Protein AF-A0A418LUP2-F1 (afdb_monomer_lite)

pLDDT: mean 75.97, std 19.16, range [22.8, 93.56]

Structure (mmCIF, N/CA/C/O backbone):
data_AF-A0A418LUP2-F1
#
_entry.id   AF-A0A418LUP2-F1
#
loop_
_atom_site.group_PDB
_atom_site.id
_atom_site.type_symbol
_atom_site.label_atom_id
_atom_site.label_alt_id
_atom_site.label_comp_id
_atom_site.label_asym_id
_atom_site.label_entity_id
_atom_site.label_seq_id
_atom_site.pdbx_PDB_ins_code
_atom_site.Cartn_x
_atom_site.Cartn_y
_atom_site.Cartn_z
_atom_site.occupancy
_atom_site.B_iso_or_equiv
_atom_site.auth_seq_id
_atom_site.auth_comp_id
_atom_site.auth_asym_id
_atom_site.auth_atom_id
_atom_site.pdbx_PDB_model_num
ATOM 1 N N . MET A 1 1 ? 4.055 17.011 -5.765 1.00 56.25 1 MET A N 1
ATOM 2 C CA . MET A 1 1 ? 4.673 16.798 -4.438 1.00 56.25 1 MET A CA 1
ATOM 3 C C . MET A 1 1 ? 5.703 15.694 -4.621 1.00 56.25 1 MET A C 1
ATOM 5 O O . MET A 1 1 ? 5.325 14.686 -5.192 1.00 56.25 1 MET A O 1
ATOM 9 N N . ARG A 1 2 ? 6.978 15.908 -4.271 1.00 68.12 2 ARG A N 1
ATOM 10 C CA . ARG A 1 2 ? 8.029 14.875 -4.373 1.00 68.12 2 ARG A CA 1
ATOM 11 C C . ARG A 1 2 ? 8.255 14.223 -3.016 1.00 68.12 2 ARG A C 1
ATOM 13 O O . ARG A 1 2 ? 8.039 14.876 -1.991 1.00 68.12 2 ARG A O 1
ATOM 20 N N . LEU A 1 3 ? 8.694 12.971 -3.011 1.00 72.94 3 LEU A N 1
ATOM 21 C CA . LEU A 1 3 ? 9.131 12.294 -1.797 1.00 72.94 3 LEU A CA 1
ATOM 22 C C . LEU A 1 3 ? 10.341 13.014 -1.196 1.00 72.94 3 LEU A C 1
ATOM 24 O O . LEU A 1 3 ? 11.180 13.579 -1.902 1.00 72.94 3 LEU A O 1
ATOM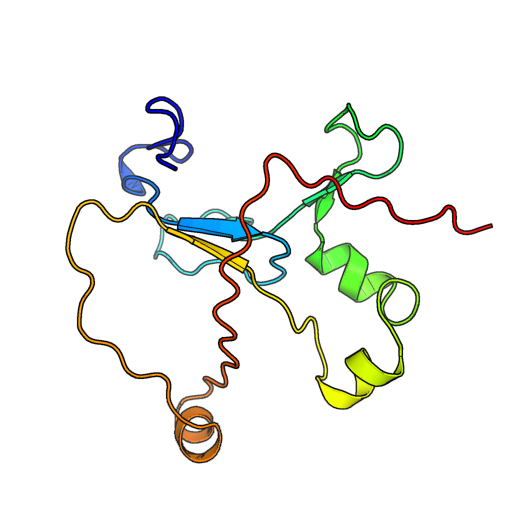 28 N N . HIS A 1 4 ? 10.433 13.009 0.133 1.00 82.75 4 HIS A N 1
ATOM 29 C CA . HIS A 1 4 ? 11.617 13.531 0.797 1.00 82.75 4 HIS A CA 1
ATOM 30 C C . HIS A 1 4 ? 12.816 12.625 0.447 1.00 82.75 4 HIS A C 1
ATOM 32 O O . HIS A 1 4 ? 12.674 11.407 0.538 1.00 82.75 4 HIS A O 1
ATOM 38 N N . PRO A 1 5 ? 14.006 13.156 0.098 1.00 84.19 5 PRO A N 1
ATOM 39 C CA . PRO A 1 5 ? 15.129 12.332 -0.369 1.00 84.19 5 PRO A CA 1
ATOM 40 C C . PRO A 1 5 ? 15.563 11.208 0.585 1.00 84.19 5 PRO A C 1
ATOM 42 O O . PRO A 1 5 ? 16.052 10.173 0.144 1.00 84.19 5 PRO A O 1
ATOM 45 N N . LYS A 1 6 ? 15.362 11.387 1.898 1.00 84.69 6 LYS A N 1
ATOM 46 C CA . LYS A 1 6 ? 15.644 10.348 2.911 1.00 84.69 6 LYS A CA 1
ATOM 47 C C . LYS A 1 6 ? 14.676 9.160 2.868 1.00 84.69 6 LYS A C 1
ATOM 49 O O . LYS A 1 6 ? 15.002 8.110 3.405 1.00 84.69 6 LYS A O 1
ATOM 54 N N . ASP A 1 7 ? 13.532 9.313 2.212 1.00 83.06 7 ASP A N 1
ATOM 55 C CA . ASP A 1 7 ? 12.473 8.306 2.147 1.00 83.06 7 ASP A CA 1
ATOM 56 C C . ASP A 1 7 ? 12.493 7.535 0.820 1.00 83.06 7 ASP A C 1
ATOM 58 O O . ASP A 1 7 ? 11.553 6.800 0.526 1.00 83.06 7 ASP A O 1
ATOM 62 N N . LEU A 1 8 ? 13.526 7.725 -0.009 1.00 83.44 8 LEU A N 1
ATOM 63 C CA . LEU A 1 8 ? 13.631 7.052 -1.304 1.00 83.44 8 LEU A CA 1
ATOM 64 C C . LEU A 1 8 ? 13.947 5.562 -1.150 1.00 83.44 8 LEU A C 1
ATOM 66 O O . LEU A 1 8 ? 13.461 4.772 -1.944 1.00 83.44 8 LEU A O 1
ATOM 70 N N . TYR A 1 9 ? 14.708 5.162 -0.127 1.00 87.44 9 TYR A N 1
ATOM 71 C CA . TYR A 1 9 ? 15.159 3.774 0.060 1.00 87.44 9 TYR A CA 1
ATOM 72 C C . TYR A 1 9 ? 14.892 3.242 1.480 1.00 87.44 9 TYR A C 1
ATOM 74 O O . TYR A 1 9 ? 15.826 2.786 2.143 1.00 87.44 9 TYR A O 1
ATOM 82 N N . PRO A 1 10 ? 13.649 3.282 1.994 1.00 84.25 10 PRO A N 1
ATOM 83 C CA . PRO A 1 10 ? 13.370 2.839 3.361 1.00 84.25 10 PRO A CA 1
ATOM 84 C C . PRO A 1 10 ? 13.582 1.331 3.542 1.00 84.25 10 PRO A C 1
ATOM 86 O O . PRO A 1 10 ? 13.870 0.888 4.648 1.00 84.25 10 PRO A O 1
ATOM 89 N N . ASN A 1 11 ? 13.512 0.563 2.450 1.00 83.44 11 ASN A N 1
ATOM 90 C CA . ASN A 1 11 ? 13.685 -0.892 2.437 1.00 83.44 11 ASN A CA 1
ATOM 91 C C . ASN A 1 11 ? 15.096 -1.302 1.967 1.00 83.44 11 ASN A C 1
ATOM 93 O O . ASN A 1 11 ? 15.354 -2.469 1.688 1.00 83.44 11 ASN A O 1
ATOM 97 N N . GLY A 1 12 ? 16.016 -0.336 1.867 1.00 86.62 12 GLY A N 1
ATOM 98 C CA . GLY A 1 12 ? 17.358 -0.535 1.334 1.00 86.62 12 GLY A CA 1
ATOM 99 C C . GLY A 1 12 ? 17.421 -0.500 -0.195 1.00 86.62 12 GLY A C 1
ATOM 100 O O . GLY A 1 12 ? 16.429 -0.645 -0.904 1.00 86.62 12 GLY A O 1
ATOM 101 N N . VAL A 1 13 ? 18.634 -0.304 -0.713 1.00 88.38 13 VAL A N 1
ATOM 102 C CA . VAL A 1 13 ? 18.893 -0.131 -2.155 1.00 88.38 13 VAL A CA 1
ATOM 103 C C . VAL A 1 13 ? 18.552 -1.359 -3.000 1.00 88.38 13 VAL A C 1
ATOM 105 O O . VAL A 1 13 ? 18.254 -1.211 -4.180 1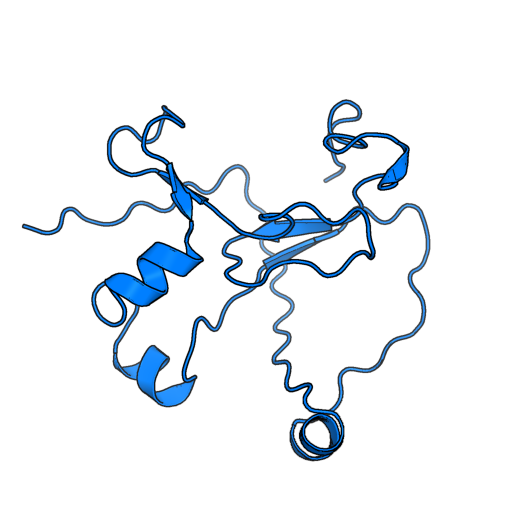.00 88.38 13 VAL A O 1
ATOM 108 N N . ILE A 1 14 ? 18.555 -2.557 -2.407 1.00 88.19 14 ILE A N 1
ATOM 109 C CA . ILE A 1 14 ? 18.237 -3.805 -3.114 1.00 88.19 14 ILE A CA 1
ATOM 110 C C . ILE A 1 14 ? 16.772 -3.864 -3.573 1.00 88.19 14 ILE A C 1
ATOM 112 O O . ILE A 1 14 ? 16.481 -4.483 -4.591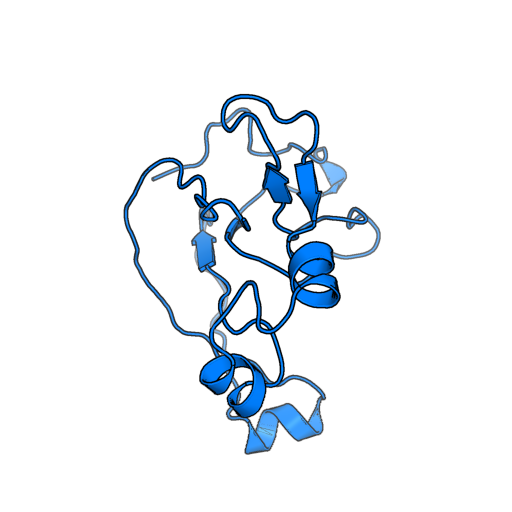 1.00 88.19 14 ILE A O 1
ATOM 116 N N . CYS A 1 15 ? 15.871 -3.179 -2.863 1.00 85.50 15 CYS A N 1
ATOM 117 C CA . CYS A 1 15 ? 14.452 -3.083 -3.210 1.00 85.50 15 CYS A CA 1
ATOM 118 C C . CYS A 1 15 ? 14.159 -1.960 -4.220 1.00 85.50 15 CYS A C 1
ATOM 120 O O . CYS A 1 15 ? 13.018 -1.803 -4.646 1.00 85.50 15 CYS A O 1
ATOM 122 N N . GLY A 1 16 ? 15.175 -1.184 -4.613 1.00 86.62 16 GLY A N 1
ATOM 123 C CA . GLY A 1 16 ? 15.015 -0.010 -5.464 1.00 86.62 16 GLY A CA 1
ATOM 124 C C . GLY A 1 16 ? 14.472 1.215 -4.722 1.00 86.62 16 GLY A C 1
ATOM 125 O O . GLY A 1 16 ? 14.180 1.178 -3.525 1.00 86.62 16 GLY A O 1
ATOM 126 N N . ALA A 1 17 ? 14.393 2.336 -5.441 1.00 85.81 17 ALA A N 1
ATOM 127 C CA . ALA A 1 17 ? 13.801 3.558 -4.912 1.00 85.81 17 ALA A CA 1
ATOM 128 C C . ALA A 1 17 ? 12.272 3.445 -4.912 1.00 85.81 17 ALA A C 1
ATOM 130 O O . ALA A 1 17 ? 11.688 2.952 -5.876 1.00 85.81 17 ALA A O 1
ATOM 131 N N . ILE A 1 18 ? 11.617 3.956 -3.873 1.00 86.00 18 ILE A N 1
ATOM 132 C CA . ILE A 1 18 ? 10.161 4.048 -3.839 1.00 86.00 18 ILE A CA 1
ATOM 133 C C . ILE A 1 18 ? 9.683 5.049 -4.884 1.00 86.00 18 ILE A C 1
ATOM 135 O O . ILE A 1 18 ? 10.064 6.218 -4.866 1.00 86.00 18 ILE A O 1
ATOM 139 N N . THR A 1 19 ? 8.770 4.587 -5.731 1.00 85.50 19 THR A N 1
ATOM 140 C CA . THR A 1 19 ? 8.040 5.410 -6.699 1.00 85.50 19 THR A CA 1
ATOM 141 C C . THR A 1 19 ? 6.556 5.538 -6.362 1.00 85.50 19 THR A C 1
ATOM 143 O O . THR A 1 19 ? 5.874 6.369 -6.955 1.00 85.50 19 THR A O 1
ATOM 146 N N . GLU A 1 20 ? 6.045 4.759 -5.401 1.00 87.50 20 GLU A N 1
ATOM 147 C CA . GLU A 1 20 ? 4.634 4.746 -5.005 1.00 87.50 20 GLU A CA 1
ATOM 148 C C . GLU A 1 20 ? 4.464 4.769 -3.481 1.00 87.50 20 GLU A C 1
ATOM 150 O O . GLU A 1 20 ? 5.118 4.020 -2.758 1.00 87.50 20 GLU A O 1
ATOM 155 N N . ARG A 1 21 ? 3.519 5.567 -2.975 1.00 87.94 21 ARG A N 1
ATOM 156 C CA . ARG A 1 21 ? 2.995 5.437 -1.606 1.00 87.94 21 ARG A CA 1
ATOM 157 C C . ARG A 1 21 ? 1.520 5.096 -1.642 1.00 87.94 21 ARG A C 1
ATOM 159 O O . ARG A 1 21 ? 0.738 5.836 -2.231 1.00 87.94 21 ARG A O 1
ATOM 166 N N . TRP A 1 22 ? 1.157 3.990 -1.004 1.00 90.75 22 TRP A N 1
ATOM 167 C CA . TRP A 1 22 ? -0.220 3.515 -0.955 1.00 90.75 22 TRP A CA 1
ATOM 168 C C . TRP A 1 22 ? -0.878 3.972 0.345 1.00 90.75 22 TRP A C 1
ATOM 170 O O . TRP A 1 22 ? -0.315 3.823 1.431 1.00 90.75 22 TRP A O 1
ATOM 180 N N . LEU A 1 23 ? -2.069 4.539 0.222 1.00 90.19 23 LEU A N 1
ATOM 181 C CA . LEU A 1 23 ? -2.912 4.980 1.322 1.00 90.19 23 LEU A CA 1
ATOM 182 C C . LEU A 1 23 ? -4.149 4.090 1.371 1.00 90.19 23 LEU A C 1
ATOM 184 O O . LEU A 1 23 ? -4.601 3.588 0.339 1.00 90.19 23 LEU A O 1
ATOM 188 N N . VAL A 1 24 ? -4.678 3.896 2.582 1.00 90.75 24 VAL A N 1
ATOM 189 C CA . VAL A 1 24 ? -5.844 3.041 2.864 1.00 90.75 24 VAL A CA 1
ATOM 190 C C . VAL A 1 24 ? -5.766 1.659 2.205 1.00 90.75 24 VAL A C 1
ATOM 192 O O . VAL A 1 24 ? -6.769 1.100 1.791 1.00 90.75 24 VAL A O 1
ATOM 195 N N . SER A 1 25 ? -4.572 1.083 2.105 1.00 92.12 25 SER A N 1
ATOM 196 C CA . SER A 1 25 ? -4.368 -0.191 1.427 1.00 92.12 25 SER A CA 1
ATOM 197 C C . SER A 1 25 ? -4.567 -1.384 2.357 1.00 92.12 25 SER A C 1
ATOM 199 O O . SER A 1 25 ? -3.980 -1.470 3.440 1.00 92.12 25 SER A O 1
ATOM 201 N N . THR A 1 26 ? -5.329 -2.363 1.877 1.00 90.69 26 THR A N 1
ATOM 202 C CA . THR A 1 26 ? -5.422 -3.714 2.449 1.00 90.69 26 THR A CA 1
ATOM 203 C C . THR A 1 26 ? -4.715 -4.767 1.590 1.00 90.69 26 THR A C 1
ATOM 205 O O . THR A 1 26 ? -4.803 -5.962 1.884 1.00 90.69 26 THR A O 1
ATOM 208 N N . VAL A 1 27 ? -4.024 -4.342 0.527 1.00 88.88 27 VAL A N 1
ATOM 209 C CA . VAL A 1 27 ? -3.358 -5.208 -0.451 1.00 88.88 27 VAL A CA 1
ATOM 210 C C . VAL A 1 27 ? -1.853 -5.158 -0.221 1.00 88.88 27 VAL A C 1
ATOM 212 O O . VAL A 1 27 ? -1.259 -4.082 -0.195 1.00 88.88 27 VAL A O 1
ATOM 215 N N . ARG A 1 28 ? -1.233 -6.330 -0.049 1.00 90.69 28 ARG A N 1
ATOM 216 C CA . ARG A 1 28 ? 0.227 -6.433 0.009 1.00 90.69 28 ARG A CA 1
ATOM 217 C C . ARG A 1 28 ? 0.774 -6.237 -1.401 1.00 90.69 28 ARG A C 1
ATOM 219 O O . ARG A 1 28 ? 0.262 -6.849 -2.337 1.00 90.69 28 ARG A O 1
ATOM 226 N N . ALA A 1 29 ? 1.796 -5.407 -1.540 1.00 89.62 29 ALA A N 1
ATOM 227 C CA . ALA A 1 29 ? 2.525 -5.265 -2.787 1.00 89.62 29 ALA A CA 1
ATOM 228 C C . ALA A 1 29 ? 3.184 -6.596 -3.189 1.00 89.62 29 ALA A C 1
ATOM 230 O O . ALA A 1 29 ? 3.423 -7.477 -2.357 1.00 89.62 29 ALA A O 1
ATOM 231 N N . GLU A 1 30 ? 3.489 -6.729 -4.476 1.00 87.75 30 GLU A N 1
ATOM 232 C CA . GLU A 1 30 ? 4.192 -7.876 -5.044 1.00 87.75 30 GLU A CA 1
ATOM 233 C C . GLU A 1 30 ? 5.323 -7.356 -5.938 1.00 87.75 30 GLU A C 1
ATOM 235 O O . GLU A 1 30 ? 5.192 -7.244 -7.153 1.00 87.75 30 GLU A O 1
ATOM 240 N N . ASN A 1 31 ? 6.434 -6.988 -5.298 1.00 87.44 31 ASN A N 1
ATOM 241 C CA . ASN A 1 31 ? 7.607 -6.374 -5.929 1.00 87.44 31 ASN A CA 1
ATOM 242 C C . ASN A 1 31 ? 8.775 -7.373 -6.096 1.00 87.44 31 ASN A C 1
ATOM 244 O O . ASN A 1 31 ? 9.912 -6.975 -6.341 1.00 87.44 31 ASN A O 1
ATOM 248 N N . GLY A 1 32 ? 8.507 -8.678 -5.961 1.00 86.50 32 GLY A N 1
ATOM 249 C CA . GLY A 1 32 ? 9.478 -9.762 -6.133 1.00 86.50 32 GLY A CA 1
ATOM 250 C C . GLY A 1 32 ? 9.977 -10.403 -4.825 1.00 86.50 32 GLY A C 1
ATOM 251 O O . GLY A 1 32 ? 9.367 -10.245 -3.767 1.00 86.50 32 GLY A O 1
ATOM 252 N N . PRO A 1 33 ? 11.091 -11.161 -4.868 1.00 89.50 33 PRO A N 1
ATOM 253 C CA . PRO A 1 33 ? 11.560 -11.962 -3.729 1.00 89.50 33 PRO A CA 1
ATOM 254 C C . PRO A 1 33 ? 11.918 -11.160 -2.470 1.00 89.50 33 PRO A C 1
ATOM 256 O O . PRO A 1 33 ? 11.866 -11.701 -1.370 1.00 89.50 33 PRO A O 1
ATOM 259 N N . ALA A 1 34 ? 12.279 -9.883 -2.622 1.00 87.19 34 ALA A N 1
ATOM 260 C CA . ALA A 1 34 ? 12.651 -9.002 -1.514 1.00 87.19 34 ALA A CA 1
ATOM 261 C C . ALA A 1 34 ? 11.452 -8.278 -0.868 1.00 87.19 34 ALA A C 1
ATOM 263 O O . ALA A 1 34 ? 11.645 -7.497 0.062 1.00 87.19 34 ALA A O 1
ATOM 264 N N . THR A 1 35 ? 10.224 -8.512 -1.346 1.00 87.88 35 THR A N 1
ATOM 265 C CA . THR A 1 35 ? 9.033 -7.814 -0.848 1.00 87.88 35 THR A CA 1
ATOM 266 C C . THR A 1 35 ? 8.754 -8.120 0.618 1.00 87.88 35 THR A C 1
ATOM 268 O O . THR A 1 35 ? 8.463 -9.266 0.992 1.00 87.88 35 THR A O 1
ATOM 271 N N . MET A 1 36 ? 8.755 -7.071 1.442 1.00 87.62 36 MET A N 1
ATOM 272 C CA . MET A 1 36 ? 8.532 -7.192 2.882 1.00 87.62 36 MET A CA 1
ATOM 273 C C . MET A 1 36 ? 7.105 -7.630 3.219 1.00 87.62 36 MET A C 1
ATOM 275 O O . MET A 1 36 ? 6.165 -7.415 2.452 1.00 87.62 36 MET A O 1
ATOM 279 N N . PHE A 1 37 ? 6.930 -8.288 4.370 1.00 90.19 37 PHE A N 1
ATOM 280 C CA . PHE A 1 37 ? 5.673 -8.948 4.757 1.00 90.19 37 PHE A CA 1
ATOM 281 C C . PHE A 1 37 ? 4.455 -8.005 4.781 1.00 90.19 37 PHE A C 1
ATOM 283 O O . PHE A 1 37 ? 3.333 -8.452 4.556 1.00 90.19 37 PHE A O 1
ATOM 290 N N . ASP A 1 38 ? 4.673 -6.717 5.025 1.00 91.62 38 ASP A N 1
ATOM 291 C CA . ASP A 1 38 ? 3.659 -5.669 5.097 1.00 91.62 38 ASP A CA 1
ATOM 292 C C . ASP A 1 38 ? 3.841 -4.573 4.043 1.00 91.62 38 ASP A C 1
ATOM 294 O O . ASP A 1 38 ? 3.167 -3.544 4.093 1.00 91.62 38 ASP A O 1
ATOM 298 N N . GLU A 1 39 ? 4.712 -4.788 3.057 1.00 91.12 39 GLU A N 1
ATOM 299 C CA . GLU A 1 39 ? 4.943 -3.815 1.999 1.00 91.12 39 GLU A CA 1
ATOM 300 C C . GLU A 1 39 ? 3.638 -3.514 1.251 1.00 91.12 39 GLU A C 1
ATOM 302 O O . GLU A 1 39 ? 2.925 -4.422 0.822 1.00 91.12 39 GLU A O 1
ATOM 307 N N . GLY A 1 40 ? 3.300 -2.230 1.125 1.00 90.00 40 GLY A N 1
ATOM 308 C CA . GLY A 1 40 ? 2.057 -1.774 0.499 1.00 90.00 40 GLY A CA 1
ATOM 309 C C . GLY A 1 40 ? 0.814 -1.826 1.394 1.00 90.00 40 GLY A C 1
ATOM 310 O O . GLY A 1 40 ? -0.219 -1.316 0.971 1.00 90.00 40 GLY A O 1
ATOM 311 N N . LEU A 1 41 ? 0.875 -2.370 2.617 1.00 93.56 41 LEU A N 1
ATOM 312 C CA . LEU A 1 41 ? -0.248 -2.337 3.562 1.00 93.56 41 LEU A CA 1
ATOM 313 C C . LEU A 1 41 ? -0.287 -1.029 4.357 1.00 93.56 41 LEU A C 1
ATOM 315 O O . LEU A 1 41 ? 0.739 -0.465 4.731 1.00 93.56 41 LEU A O 1
ATOM 319 N N . SER A 1 42 ? -1.496 -0.558 4.662 1.00 93.38 42 SER A N 1
ATOM 320 C CA . SER A 1 42 ? -1.701 0.575 5.564 1.00 93.38 42 SER A CA 1
ATOM 321 C C . SER A 1 42 ? -1.943 0.121 7.001 1.00 93.38 42 SER A C 1
ATOM 323 O O . SER A 1 42 ? -2.612 -0.882 7.262 1.00 93.38 42 SER A O 1
ATOM 325 N N . TYR A 1 43 ? -1.435 0.917 7.936 1.00 93.00 43 TYR A N 1
ATOM 326 C CA . TYR A 1 43 ? -1.692 0.786 9.364 1.00 93.00 43 TYR A CA 1
ATOM 327 C C . TYR A 1 43 ? -2.720 1.824 9.819 1.00 93.00 43 TYR A C 1
ATOM 329 O O . TYR A 1 43 ? -2.777 2.931 9.283 1.00 93.00 43 TYR A O 1
ATOM 337 N N . ILE A 1 44 ? -3.501 1.472 10.835 1.00 90.12 44 ILE A N 1
ATOM 338 C CA . ILE A 1 44 ? -4.330 2.401 11.602 1.00 90.12 44 ILE A CA 1
ATOM 339 C C . ILE A 1 44 ? -3.805 2.472 13.033 1.00 90.12 44 ILE A C 1
ATOM 341 O O . ILE A 1 44 ? -3.345 1.470 13.577 1.00 90.12 44 ILE A O 1
ATOM 345 N N . VAL A 1 45 ? -3.877 3.651 13.642 1.00 89.88 45 VAL A N 1
ATOM 346 C CA . VAL A 1 45 ? -3.484 3.865 15.038 1.00 89.88 45 VAL A CA 1
ATOM 347 C C . VAL A 1 45 ? -4.711 3.695 15.926 1.00 89.88 45 VAL A C 1
ATOM 349 O O . VAL A 1 45 ? -5.737 4.330 15.683 1.00 89.88 45 VAL A O 1
ATOM 352 N N . VAL A 1 46 ? -4.610 2.854 16.956 1.00 84.81 46 VAL A N 1
ATOM 353 C CA . VAL A 1 46 ? -5.663 2.675 17.963 1.00 84.81 46 VAL A CA 1
ATOM 354 C C . VAL A 1 46 ? -5.239 3.377 19.252 1.00 84.81 46 VAL A C 1
ATOM 356 O O . VAL A 1 46 ? -4.207 3.042 19.829 1.00 84.81 46 VAL A O 1
ATOM 359 N N . GLY A 1 47 ? -6.037 4.343 19.715 1.00 84.69 47 GLY A N 1
ATOM 360 C CA . GLY A 1 47 ? -5.743 5.135 20.913 1.00 84.69 47 GLY A CA 1
ATOM 361 C C . GLY A 1 47 ? -5.198 6.524 20.581 1.00 84.69 47 GLY A C 1
ATOM 362 O O . GLY A 1 47 ? -5.903 7.323 19.968 1.00 84.69 47 GLY A O 1
ATOM 363 N N . ASP A 1 48 ? -3.973 6.828 21.021 1.00 83.88 48 ASP A N 1
ATOM 364 C CA . ASP A 1 48 ? -3.347 8.143 20.825 1.00 83.88 48 ASP A CA 1
ATOM 365 C C . ASP A 1 48 ? -2.933 8.354 19.355 1.00 83.88 48 ASP A C 1
ATOM 367 O O . ASP A 1 48 ? -1.984 7.713 18.902 1.00 83.88 48 ASP A O 1
ATOM 371 N N . PRO A 1 49 ? -3.565 9.284 18.613 1.00 77.19 49 PRO A N 1
ATOM 372 C CA . PRO A 1 49 ? -3.283 9.503 17.196 1.00 77.19 49 PRO A CA 1
ATOM 373 C C . PRO A 1 49 ? -1.880 10.062 16.915 1.00 77.19 49 PRO A C 1
ATOM 375 O O . PRO A 1 49 ? -1.439 10.036 15.768 1.00 77.19 49 PRO A O 1
ATOM 378 N N . LEU A 1 50 ? -1.170 10.581 17.922 1.00 84.06 50 LEU A N 1
ATOM 379 C CA . LEU A 1 50 ? 0.200 11.082 17.769 1.00 84.06 50 LEU A CA 1
ATOM 380 C C . LEU A 1 50 ? 1.261 10.002 18.011 1.00 84.06 50 LEU A C 1
ATOM 382 O O . LEU A 1 50 ? 2.445 10.230 17.747 1.00 84.06 50 LEU A O 1
ATOM 386 N N . SER A 1 51 ? 0.853 8.825 18.481 1.00 82.69 51 SER A N 1
ATOM 387 C CA . SER A 1 51 ? 1.737 7.715 18.802 1.00 82.69 51 SER A CA 1
ATOM 388 C C . SER A 1 51 ? 1.541 6.573 17.815 1.00 82.69 51 SER A C 1
ATOM 390 O O . SER A 1 51 ? 0.436 6.097 17.599 1.00 82.69 51 SER A O 1
ATOM 392 N N . ILE A 1 52 ? 2.634 6.051 17.260 1.00 81.75 52 ILE A N 1
ATOM 393 C CA . ILE A 1 52 ? 2.563 4.823 16.452 1.00 81.75 52 ILE A CA 1
ATOM 394 C C . ILE A 1 52 ? 2.392 3.563 17.317 1.00 81.75 52 ILE A C 1
ATOM 396 O O . ILE A 1 52 ? 2.165 2.472 16.788 1.00 81.75 52 ILE A O 1
ATOM 400 N N . LYS A 1 53 ? 2.533 3.672 18.646 1.00 83.81 53 LYS A N 1
ATOM 401 C CA . LYS A 1 53 ? 2.340 2.532 19.549 1.00 83.81 53 LYS A CA 1
ATOM 402 C C . LYS A 1 53 ? 0.864 2.146 19.550 1.00 83.81 53 LYS A C 1
ATOM 404 O O . LYS A 1 53 ? 0.014 2.997 19.762 1.00 83.81 53 LYS A O 1
ATOM 409 N N . GLY A 1 54 ? 0.582 0.861 19.347 1.00 80.44 54 GLY A N 1
ATOM 410 C CA . GLY A 1 54 ? -0.791 0.367 19.200 1.00 80.44 54 GLY A CA 1
ATOM 411 C C . GLY A 1 54 ? -1.318 0.413 17.763 1.00 80.44 54 GLY A C 1
ATOM 412 O O . GLY A 1 54 ? -2.512 0.219 17.549 1.00 80.44 54 GLY A O 1
ATOM 413 N N . SER A 1 55 ? -0.451 0.649 16.772 1.00 88.94 55 SER A N 1
ATOM 414 C CA . SER A 1 55 ? -0.839 0.524 15.367 1.00 88.94 55 SER A CA 1
ATOM 415 C C . SER A 1 55 ? -1.163 -0.925 15.004 1.00 88.94 55 SER A C 1
ATOM 417 O O . SER A 1 55 ? -0.444 -1.847 15.389 1.00 88.94 55 SER A O 1
ATOM 419 N N . VAL A 1 56 ? -2.214 -1.118 14.212 1.00 91.50 56 VAL A N 1
ATOM 420 C CA . VAL A 1 56 ? -2.611 -2.417 13.650 1.00 91.50 56 VAL A CA 1
ATOM 421 C C . VAL A 1 56 ? -2.794 -2.304 12.142 1.00 91.50 56 VAL A C 1
ATOM 423 O O . VAL A 1 56 ? -3.050 -1.220 11.620 1.00 91.50 56 VAL A O 1
ATOM 426 N N . LEU A 1 57 ? -2.671 -3.417 11.418 1.00 92.69 57 LEU A N 1
ATOM 427 C CA . LEU A 1 57 ? -2.929 -3.430 9.978 1.00 92.69 57 LEU A CA 1
ATOM 428 C C . LEU A 1 57 ? -4.400 -3.100 9.700 1.00 92.69 57 LEU A C 1
ATOM 430 O O . LEU A 1 57 ? -5.293 -3.748 10.250 1.00 92.69 57 LEU A O 1
ATOM 434 N N . LEU A 1 58 ? -4.649 -2.169 8.774 1.00 91.44 58 LEU A N 1
ATOM 435 C CA . LEU A 1 58 ? -5.995 -1.861 8.282 1.00 91.44 58 LEU A CA 1
ATOM 436 C C . LEU A 1 58 ? -6.679 -3.129 7.766 1.00 91.44 58 LEU A C 1
ATOM 438 O O . LEU A 1 58 ? -7.838 -3.370 8.078 1.00 91.44 58 LEU A O 1
ATOM 442 N N . LYS A 1 59 ? -5.936 -3.986 7.055 1.00 90.19 59 LYS A N 1
ATOM 443 C CA . LYS A 1 59 ? -6.419 -5.292 6.587 1.00 90.19 59 LYS A CA 1
ATOM 444 C C . LYS A 1 59 ? -7.025 -6.130 7.720 1.00 90.19 59 LYS A C 1
ATOM 446 O O . LYS A 1 59 ? -8.096 -6.703 7.546 1.00 90.19 59 LYS A O 1
ATOM 451 N N . ASN A 1 60 ? -6.361 -6.181 8.875 1.00 91.50 60 ASN A N 1
ATOM 452 C CA . ASN A 1 60 ? -6.838 -6.953 10.021 1.00 91.50 60 ASN A CA 1
ATOM 453 C C . ASN A 1 60 ? -8.055 -6.280 10.659 1.00 91.50 60 ASN A C 1
ATOM 455 O O . ASN A 1 60 ? -9.023 -6.959 10.979 1.00 91.50 60 ASN A O 1
ATOM 459 N N . ALA A 1 61 ? -8.045 -4.951 10.783 1.00 89.06 61 ALA A N 1
ATOM 460 C CA . ALA A 1 61 ? -9.189 -4.203 11.297 1.00 89.06 61 ALA A CA 1
ATOM 461 C C . ALA A 1 61 ? -10.438 -4.379 10.419 1.00 89.06 61 ALA A C 1
ATOM 463 O O . ALA A 1 61 ? -11.5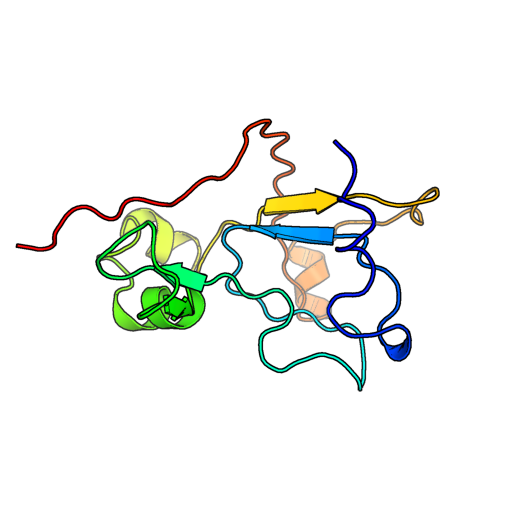15 -4.636 10.945 1.00 89.06 61 ALA A O 1
ATOM 464 N N . VAL A 1 62 ? -10.293 -4.324 9.091 1.00 86.44 62 VAL A N 1
ATOM 465 C CA . VAL A 1 62 ? -11.378 -4.588 8.133 1.00 86.44 62 VAL A CA 1
ATOM 466 C C . VAL A 1 62 ? -11.893 -6.018 8.281 1.00 86.44 62 VAL A C 1
ATOM 468 O O . VAL A 1 62 ? -13.101 -6.215 8.361 1.00 86.44 62 VAL A O 1
ATOM 471 N N . ALA A 1 63 ? -11.002 -7.010 8.374 1.00 87.31 63 ALA A N 1
ATOM 472 C CA . ALA A 1 63 ? -11.396 -8.409 8.540 1.00 87.31 63 ALA A CA 1
ATOM 473 C C . ALA A 1 63 ? -12.116 -8.679 9.875 1.00 87.31 63 ALA A C 1
ATOM 475 O O . ALA A 1 63 ? -13.023 -9.503 9.926 1.00 87.31 63 ALA A O 1
ATOM 476 N N . MET A 1 64 ? -11.719 -7.993 10.951 1.00 87.81 64 MET A N 1
ATOM 477 C CA . MET A 1 64 ? -12.290 -8.178 12.289 1.00 87.81 64 MET A CA 1
ATOM 478 C C . MET A 1 64 ? -13.588 -7.394 12.510 1.00 87.81 64 MET A C 1
ATOM 480 O O . MET A 1 64 ? -14.500 -7.895 13.162 1.00 87.81 64 MET A O 1
ATOM 484 N N . LEU A 1 65 ? -13.655 -6.150 12.031 1.00 85.44 65 LEU A N 1
ATOM 485 C CA . LEU A 1 65 ? -14.753 -5.224 12.324 1.00 85.44 65 LEU A CA 1
ATOM 486 C C . LEU A 1 65 ? -15.791 -5.161 11.203 1.00 85.44 65 LEU A C 1
ATOM 488 O O . LEU A 1 65 ? -16.955 -4.886 11.493 1.00 85.44 65 LEU A O 1
ATOM 492 N N . GLY A 1 66 ? -15.384 -5.409 9.953 1.00 78.50 66 GLY A N 1
ATOM 493 C CA . GLY A 1 66 ? -16.250 -5.424 8.774 1.00 78.50 66 GLY A CA 1
ATOM 494 C C . GLY A 1 66 ? -17.208 -4.234 8.728 1.00 78.50 66 GLY A C 1
ATOM 495 O O . GLY A 1 66 ? -16.790 -3.080 8.655 1.00 78.50 66 GLY A O 1
ATOM 496 N N . GLU A 1 67 ? -18.498 -4.542 8.841 1.00 77.56 67 GLU A N 1
ATOM 497 C CA . GLU A 1 67 ? -19.631 -3.607 8.824 1.00 77.56 67 GLU A CA 1
ATOM 498 C C . GLU A 1 67 ? -19.578 -2.503 9.901 1.00 77.56 67 GLU A C 1
ATOM 500 O O . GLU A 1 67 ? -20.233 -1.474 9.761 1.00 77.56 67 GLU A O 1
ATOM 505 N N . LYS A 1 68 ? -18.799 -2.675 10.978 1.00 81.94 68 LYS A N 1
ATOM 506 C CA . LYS A 1 68 ? -18.598 -1.620 11.990 1.00 81.94 68 LYS A CA 1
ATOM 507 C C . LYS A 1 68 ? -17.617 -0.535 11.543 1.00 81.94 68 LYS A C 1
ATOM 509 O O . LYS A 1 68 ? -17.621 0.553 12.109 1.00 81.94 68 LYS A O 1
ATOM 514 N N . LEU A 1 69 ? -16.741 -0.845 10.586 1.00 78.56 69 LEU A N 1
ATOM 515 C CA . LEU A 1 69 ? -15.705 0.065 10.093 1.00 78.56 69 LEU A CA 1
ATOM 516 C C . LEU A 1 69 ? -16.138 0.792 8.813 1.00 78.56 69 LEU A C 1
ATOM 518 O O . LEU A 1 69 ? -15.694 1.908 8.554 1.00 78.56 69 LEU A O 1
ATOM 522 N N . ILE A 1 70 ? -16.980 0.151 8.005 1.00 75.88 70 ILE A N 1
ATOM 523 C CA . ILE A 1 70 ? -17.413 0.624 6.691 1.00 75.88 70 ILE A CA 1
ATOM 524 C C . ILE A 1 70 ? -18.880 0.242 6.470 1.00 75.88 70 ILE A C 1
ATOM 526 O O . ILE A 1 70 ? -19.332 -0.788 6.964 1.00 75.88 70 ILE A O 1
ATOM 530 N N . ASP A 1 71 ? -19.626 1.077 5.747 1.00 76.44 71 ASP A N 1
ATOM 531 C CA . ASP A 1 71 ? -21.063 0.885 5.527 1.00 76.44 71 ASP A CA 1
ATOM 532 C C . ASP A 1 71 ? -21.379 -0.522 4.979 1.00 76.44 71 ASP A C 1
ATOM 534 O O . ASP A 1 71 ? -20.802 -0.979 3.987 1.00 76.44 71 ASP A O 1
ATOM 538 N N . VAL A 1 72 ? -22.332 -1.194 5.630 1.00 67.69 72 VAL A N 1
ATOM 539 C CA . VAL A 1 72 ? -22.830 -2.542 5.316 1.00 67.69 72 VAL A CA 1
ATOM 540 C C . VAL A 1 72 ? -23.235 -2.677 3.849 1.00 67.69 72 VAL A C 1
ATOM 542 O O . VAL A 1 72 ? -22.988 -3.708 3.218 1.00 67.69 72 VAL A O 1
ATOM 545 N N . SER A 1 73 ? -23.868 -1.641 3.295 1.00 69.75 73 SER A N 1
ATOM 546 C CA . SER A 1 73 ? -24.297 -1.617 1.896 1.00 69.75 73 SER A CA 1
ATOM 547 C C . SER A 1 73 ? -23.108 -1.684 0.935 1.00 69.75 73 SER A C 1
ATOM 549 O O . SER A 1 73 ? -23.170 -2.391 -0.071 1.00 69.75 73 SER A O 1
ATOM 551 N N . LEU A 1 74 ? -21.997 -1.039 1.292 1.00 67.50 74 LEU A N 1
ATOM 552 C CA . LEU A 1 74 ? -20.773 -0.994 0.502 1.00 67.50 74 LEU A CA 1
ATOM 553 C C . LEU A 1 74 ? -20.027 -2.337 0.550 1.00 67.50 74 LEU A C 1
ATOM 555 O O . LEU A 1 74 ? -19.601 -2.848 -0.484 1.00 67.50 74 LEU A O 1
ATOM 559 N N . VAL A 1 75 ? -19.929 -2.949 1.736 1.00 64.31 75 VAL A N 1
ATOM 560 C CA . VAL A 1 75 ? -19.275 -4.259 1.924 1.00 64.31 75 VAL A CA 1
ATOM 561 C C . VAL A 1 75 ? -20.007 -5.360 1.163 1.00 64.31 75 VAL A C 1
ATOM 563 O O . VAL A 1 75 ? -19.370 -6.178 0.502 1.00 64.31 75 VAL A O 1
ATOM 566 N N . LYS A 1 76 ? -21.344 -5.377 1.218 1.00 65.94 76 LYS A N 1
ATOM 567 C CA . LYS A 1 76 ? -22.157 -6.383 0.517 1.00 65.94 76 LYS A CA 1
ATOM 568 C C . LYS A 1 76 ? -22.067 -6.259 -1.000 1.00 65.94 76 LYS A C 1
ATOM 570 O O . LYS A 1 76 ? -22.081 -7.277 -1.685 1.00 65.94 76 LYS A O 1
ATOM 575 N N . GLN A 1 77 ? -21.974 -5.037 -1.519 1.00 66.25 77 GLN A N 1
ATOM 576 C CA . GLN A 1 77 ? -21.863 -4.794 -2.957 1.00 66.25 77 GLN A CA 1
ATOM 577 C C . GLN A 1 77 ? -20.464 -5.094 -3.501 1.00 66.25 77 GLN A C 1
ATOM 579 O O . GLN A 1 77 ? -20.347 -5.637 -4.594 1.00 66.25 77 GLN A O 1
ATOM 584 N N . LEU A 1 78 ? -19.413 -4.747 -2.752 1.00 66.44 78 LEU A N 1
ATOM 585 C CA . LEU A 1 78 ? -18.032 -4.773 -3.251 1.00 66.44 78 LEU A CA 1
ATOM 586 C C . LEU A 1 78 ? -17.211 -5.960 -2.731 1.00 66.44 78 LEU A C 1
ATOM 588 O O . LEU A 1 78 ? -16.076 -6.142 -3.161 1.00 66.44 78 LEU A O 1
ATOM 592 N N . GLN A 1 79 ? -17.779 -6.771 -1.828 1.00 68.88 79 GLN A N 1
ATOM 593 C CA . GLN A 1 79 ? -17.177 -7.985 -1.258 1.00 68.88 79 GLN A CA 1
ATOM 594 C C . GLN A 1 79 ? -15.756 -7.783 -0.700 1.00 68.88 79 GLN A C 1
ATOM 596 O O . GLN A 1 79 ? -14.943 -8.706 -0.670 1.00 68.88 79 GLN A O 1
ATOM 601 N N . GLY A 1 80 ? -15.437 -6.573 -0.240 1.00 71.19 80 GLY A N 1
ATOM 602 C CA . GLY A 1 80 ? -14.097 -6.250 0.225 1.00 71.19 80 GLY A CA 1
ATOM 603 C C . GLY A 1 80 ? -13.877 -4.765 0.461 1.00 71.19 80 GLY A C 1
ATOM 604 O O . GLY A 1 80 ? -14.801 -3.954 0.399 1.00 71.19 80 GLY A O 1
ATOM 605 N N . TRP A 1 81 ? -12.623 -4.422 0.753 1.00 83.19 81 TRP A N 1
ATOM 606 C CA . TRP A 1 81 ? -12.188 -3.040 0.907 1.00 83.19 81 TRP A CA 1
ATOM 607 C C . TRP A 1 81 ? -12.037 -2.382 -0.475 1.00 83.19 81 TRP A C 1
ATOM 609 O O . TRP A 1 81 ? -11.195 -2.828 -1.258 1.00 83.19 81 TRP A O 1
ATOM 619 N N . PRO A 1 82 ? -12.825 -1.345 -0.806 1.00 78.06 82 PRO A N 1
ATOM 620 C CA . PRO A 1 82 ? -12.969 -0.915 -2.196 1.00 78.06 82 PRO A CA 1
ATOM 621 C C . PRO A 1 82 ? -12.045 0.232 -2.603 1.00 78.06 82 PRO A C 1
ATOM 623 O O . PRO A 1 82 ? -12.086 0.672 -3.751 1.00 78.06 82 PRO A O 1
ATOM 626 N N . VAL A 1 83 ? -11.247 0.758 -1.673 1.00 80.25 83 VAL A N 1
ATOM 627 C CA . VAL A 1 83 ? -10.433 1.951 -1.910 1.00 80.25 83 VAL A CA 1
ATOM 628 C C . VAL A 1 83 ? -8.958 1.606 -1.809 1.00 80.25 83 VAL A C 1
ATOM 630 O O . VAL A 1 83 ? -8.496 1.041 -0.825 1.00 80.25 83 VAL A O 1
ATOM 633 N N . LEU A 1 84 ? -8.208 2.010 -2.822 1.00 83.25 84 LEU A N 1
ATOM 634 C CA . LEU A 1 84 ? -6.759 2.093 -2.784 1.00 83.25 84 LEU A CA 1
ATOM 635 C C . LEU A 1 84 ? -6.384 3.435 -3.394 1.00 83.25 84 LEU A C 1
ATOM 637 O O . LEU A 1 84 ? -6.701 3.699 -4.552 1.00 83.25 84 LEU A O 1
ATOM 641 N N . GLU A 1 85 ? -5.701 4.270 -2.624 1.00 88.31 85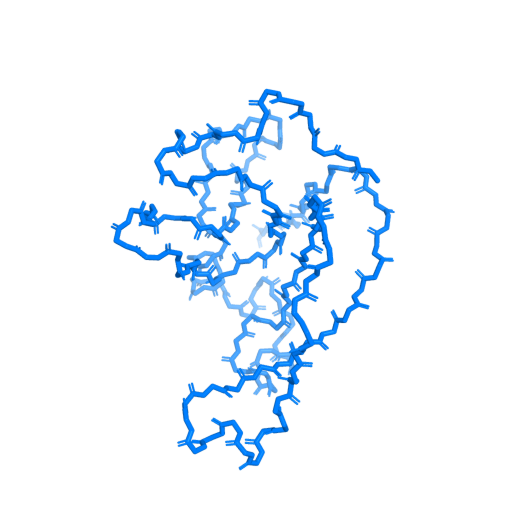 GLU A N 1
ATOM 642 C CA . GLU A 1 85 ? -5.152 5.523 -3.125 1.00 88.31 85 GLU A CA 1
ATOM 643 C C . GLU A 1 85 ? -3.635 5.391 -3.259 1.00 88.31 85 GLU A C 1
ATOM 645 O O . GLU A 1 85 ? -2.974 4.753 -2.436 1.00 88.31 85 GLU A O 1
ATOM 650 N N . LYS A 1 86 ? -3.077 5.972 -4.323 1.00 85.12 86 LYS A N 1
ATOM 651 C CA . LYS A 1 86 ? -1.649 5.899 -4.629 1.00 85.12 86 LYS A CA 1
ATOM 652 C C . LYS A 1 86 ? -1.103 7.273 -4.981 1.00 85.12 86 LYS A C 1
ATOM 654 O O . LYS A 1 86 ? -1.610 7.938 -5.880 1.00 85.12 86 LYS A O 1
ATOM 659 N N . LEU A 1 87 ? -0.017 7.654 -4.321 1.00 86.56 87 LEU A N 1
ATOM 660 C CA . LEU A 1 87 ? 0.813 8.787 -4.715 1.00 86.56 87 LEU A CA 1
ATOM 661 C C . LEU A 1 87 ? 2.012 8.271 -5.500 1.00 86.56 87 LEU A C 1
ATOM 663 O O . LEU A 1 87 ? 2.739 7.416 -4.998 1.00 86.56 87 LEU A O 1
ATOM 667 N N . PHE A 1 88 ? 2.227 8.810 -6.697 1.00 85.75 88 PHE A N 1
ATOM 668 C CA . PHE A 1 88 ? 3.324 8.419 -7.580 1.00 85.75 88 PHE A CA 1
ATOM 669 C C . PHE A 1 88 ? 4.402 9.509 -7.638 1.00 85.75 88 PHE A C 1
ATOM 671 O O . PHE A 1 88 ? 4.090 10.689 -7.795 1.00 85.75 88 PHE A O 1
ATOM 678 N N . ASP A 1 89 ? 5.666 9.100 -7.566 1.00 86.81 89 ASP A N 1
ATOM 679 C CA . ASP A 1 89 ? 6.858 9.926 -7.796 1.00 86.81 89 ASP A CA 1
ATOM 680 C C . ASP A 1 89 ? 7.795 9.199 -8.773 1.00 86.81 89 ASP A C 1
ATOM 682 O O . ASP A 1 89 ? 8.910 8.789 -8.453 1.00 86.81 89 ASP A O 1
ATOM 686 N N . ASN A 1 90 ? 7.283 8.950 -9.979 1.00 84.88 90 ASN A N 1
ATOM 687 C CA . ASN A 1 90 ? 8.039 8.280 -11.029 1.00 84.88 90 ASN A CA 1
ATOM 688 C C . ASN A 1 90 ? 9.110 9.226 -11.588 1.00 84.88 90 ASN A C 1
ATOM 690 O O . ASN A 1 90 ? 8.807 10.347 -11.995 1.00 84.88 90 ASN A O 1
ATOM 694 N N . TYR A 1 91 ? 10.357 8.755 -11.667 1.00 81.75 91 TYR A N 1
ATOM 695 C CA . TYR A 1 91 ? 11.458 9.538 -12.242 1.00 81.75 91 TYR A CA 1
ATOM 696 C C . TYR A 1 91 ? 11.291 9.783 -13.752 1.00 81.75 91 TYR A C 1
ATOM 698 O O . TYR A 1 91 ? 11.746 10.796 -14.278 1.00 81.75 91 TYR A O 1
ATOM 706 N N . GLY A 1 92 ? 10.632 8.859 -14.453 1.00 85.62 92 GLY A N 1
ATOM 707 C CA . GLY A 1 92 ? 10.417 8.916 -15.895 1.00 85.62 92 GLY A CA 1
ATOM 708 C C . GLY A 1 92 ? 9.014 8.479 -16.296 1.00 85.62 92 GLY A C 1
ATOM 709 O O . GLY A 1 92 ? 8.147 8.230 -15.457 1.00 85.62 92 GLY A O 1
ATOM 710 N N . MET A 1 93 ? 8.796 8.385 -17.606 1.00 88.31 93 MET A N 1
ATOM 711 C CA . MET A 1 93 ? 7.539 7.893 -18.163 1.00 88.31 93 MET A CA 1
ATOM 712 C C . MET A 1 93 ? 7.330 6.428 -17.781 1.00 88.31 93 MET A C 1
ATOM 714 O O . MET A 1 93 ? 8.232 5.603 -17.930 1.00 88.31 93 MET A O 1
ATOM 718 N N . ILE A 1 94 ? 6.126 6.106 -17.319 1.00 85.25 94 ILE A N 1
ATOM 719 C CA . ILE A 1 94 ? 5.708 4.718 -17.125 1.00 85.25 94 ILE A CA 1
ATOM 720 C C . ILE A 1 94 ? 5.281 4.107 -18.467 1.00 85.25 94 ILE A C 1
ATOM 722 O O . ILE A 1 94 ? 4.804 4.839 -19.341 1.00 85.25 94 ILE A O 1
ATOM 726 N N . PRO A 1 95 ? 5.429 2.783 -18.652 1.00 88.31 95 PRO A N 1
ATOM 727 C CA . PRO A 1 95 ? 4.945 2.109 -19.848 1.00 88.31 95 PRO A CA 1
ATOM 728 C C . PRO A 1 95 ? 3.453 2.363 -20.088 1.00 88.31 95 PRO A C 1
ATOM 730 O O . PRO A 1 95 ? 2.664 2.499 -19.144 1.00 88.31 95 PRO A O 1
ATOM 733 N N . PHE A 1 96 ? 3.054 2.365 -21.362 1.00 89.69 96 PHE A N 1
ATOM 734 C CA . PHE A 1 96 ? 1.640 2.291 -21.714 1.00 89.69 96 PHE A CA 1
ATOM 735 C C . PHE A 1 96 ? 1.042 1.023 -21.106 1.00 89.69 96 PHE A C 1
ATOM 737 O O . PHE A 1 96 ? 1.546 -0.078 -21.323 1.00 89.69 96 PHE A O 1
ATOM 744 N N . HIS A 1 97 ? -0.025 1.194 -20.333 1.00 86.56 97 HIS A N 1
ATOM 745 C CA . HIS A 1 97 ? -0.711 0.111 -19.646 1.00 86.56 97 HIS A CA 1
ATOM 746 C C . HIS A 1 97 ? -2.212 0.178 -19.917 1.00 86.56 97 HIS A C 1
ATOM 748 O O . HIS A 1 97 ? -2.767 1.230 -20.235 1.00 86.56 97 HIS A O 1
ATOM 754 N N . LEU A 1 98 ? -2.858 -0.980 -19.807 1.00 85.25 98 LEU A N 1
ATOM 755 C CA . LEU A 1 98 ? -4.288 -1.157 -20.003 1.00 85.25 98 LEU A CA 1
ATOM 756 C C . LEU A 1 98 ? -4.893 -1.709 -18.717 1.00 85.25 98 LEU A C 1
ATOM 758 O O . LEU A 1 98 ? -4.397 -2.688 -18.163 1.00 85.25 98 LEU A O 1
ATOM 762 N N . HIS A 1 99 ? -6.010 -1.125 -18.299 1.00 81.94 99 HIS A N 1
ATOM 763 C CA . HIS A 1 99 ? -6.876 -1.730 -17.298 1.00 81.94 99 HIS A CA 1
ATOM 764 C C . HIS A 1 99 ? -7.905 -2.600 -18.016 1.00 81.94 99 HIS A C 1
ATOM 766 O O . HIS A 1 99 ? -8.726 -2.104 -18.793 1.00 81.94 99 HIS A O 1
ATOM 772 N N . ALA A 1 100 ? -7.824 -3.911 -17.804 1.00 81.94 100 ALA A N 1
ATOM 773 C CA . ALA A 1 100 ? -8.796 -4.839 -18.358 1.00 81.94 100 ALA A CA 1
ATOM 774 C C . ALA A 1 100 ? -10.179 -4.579 -17.742 1.00 81.94 100 ALA A C 1
ATOM 776 O O . ALA A 1 100 ? -10.300 -4.303 -16.552 1.00 81.94 100 ALA A O 1
ATOM 777 N N . ARG A 1 101 ? -11.232 -4.706 -18.556 1.00 81.44 101 ARG A N 1
ATOM 778 C CA . ARG A 1 101 ? -12.602 -4.826 -18.032 1.00 81.44 101 ARG A CA 1
ATOM 779 C C . ARG A 1 101 ? -12.740 -6.144 -17.273 1.00 81.44 101 ARG A C 1
ATOM 781 O O . ARG A 1 101 ? -12.104 -7.121 -17.670 1.00 81.44 101 ARG A O 1
ATOM 788 N N . ASP A 1 102 ? -13.658 -6.203 -16.314 1.00 81.94 102 ASP A N 1
ATOM 789 C CA . ASP A 1 102 ? -13.926 -7.401 -15.503 1.00 81.94 102 ASP A CA 1
ATOM 790 C C . ASP A 1 102 ? -14.127 -8.663 -16.353 1.00 81.94 102 ASP A C 1
ATOM 792 O O . ASP A 1 102 ? -13.508 -9.691 -16.088 1.00 81.94 102 ASP A O 1
ATOM 796 N N . ALA A 1 103 ? -14.891 -8.559 -17.451 1.00 86.12 103 ALA A N 1
ATOM 797 C CA . ALA A 1 103 ? -15.122 -9.658 -18.396 1.00 86.12 103 ALA A CA 1
ATOM 798 C C . ALA A 1 103 ? -13.826 -10.301 -18.922 1.00 86.12 103 ALA A C 1
ATOM 800 O O . ALA A 1 103 ? -13.797 -11.499 -19.171 1.00 86.12 103 ALA A O 1
ATOM 801 N N . HIS A 1 104 ? -12.750 -9.528 -19.079 1.00 86.06 104 HIS A N 1
ATOM 802 C CA . HIS A 1 104 ? -11.453 -10.035 -19.525 1.00 86.06 104 HIS A CA 1
ATOM 803 C C . HIS A 1 104 ? -10.544 -10.389 -18.342 1.00 86.06 104 HIS A C 1
ATOM 805 O O . HIS A 1 104 ? -9.873 -11.414 -18.392 1.00 86.06 104 HIS A O 1
ATOM 811 N N . GLY A 1 105 ? -10.561 -9.589 -17.271 1.00 83.12 105 GLY A N 1
ATOM 812 C CA . GLY A 1 105 ? -9.757 -9.808 -16.065 1.00 83.12 105 GLY A CA 1
ATOM 813 C C . GLY A 1 105 ? -10.036 -11.140 -15.361 1.00 83.12 105 GLY A C 1
ATOM 814 O O . GLY A 1 105 ? -9.110 -11.778 -14.863 1.00 83.12 105 GLY A O 1
ATOM 815 N N . MET A 1 106 ? -11.285 -11.617 -15.411 1.00 84.00 106 MET A N 1
ATOM 816 C CA . MET A 1 106 ? -11.675 -12.936 -14.891 1.00 84.00 106 MET A CA 1
ATOM 817 C C . MET A 1 106 ? -10.937 -14.109 -15.551 1.00 84.00 106 MET A C 1
ATOM 819 O O . MET A 1 106 ? -10.763 -15.138 -14.915 1.00 84.00 106 MET A O 1
ATOM 823 N N . HIS A 1 107 ? -10.470 -13.976 -16.796 1.00 87.38 107 HIS A N 1
ATOM 824 C CA . HIS A 1 107 ? -9.740 -15.056 -17.477 1.00 87.38 107 HIS A CA 1
ATOM 825 C C . HIS A 1 107 ? -8.302 -15.231 -16.963 1.00 87.38 107 HIS A C 1
ATOM 827 O O . HIS A 1 107 ? -7.627 -16.185 -17.340 1.00 87.38 107 HIS A O 1
ATOM 833 N N . VAL A 1 108 ? -7.819 -14.286 -16.153 1.00 83.62 108 VAL A N 1
ATOM 834 C CA . VAL A 1 108 ? -6.451 -14.248 -15.616 1.00 83.62 108 VAL A CA 1
ATOM 835 C C . VAL A 1 108 ? -6.435 -13.987 -14.107 1.00 83.62 108 VAL A C 1
ATOM 837 O O . VAL A 1 108 ? -5.419 -13.539 -13.579 1.00 83.62 108 VAL A O 1
ATOM 840 N N . ASP A 1 109 ? -7.567 -14.205 -13.430 1.00 75.31 109 ASP A N 1
ATOM 841 C CA . ASP A 1 109 ? -7.754 -14.005 -11.987 1.00 75.31 109 ASP A CA 1
ATOM 842 C C . ASP A 1 109 ? -7.346 -12.606 -11.479 1.00 75.31 109 ASP A C 1
ATOM 844 O O . ASP A 1 109 ? -6.913 -12.430 -10.339 1.00 75.31 109 ASP A O 1
ATOM 848 N N . LYS A 1 110 ? -7.488 -11.576 -12.326 1.00 66.38 110 LYS A N 1
ATOM 849 C CA . LYS A 1 110 ? -7.187 -10.178 -11.980 1.00 66.38 110 LYS A CA 1
ATOM 850 C C . LYS A 1 110 ? -8.377 -9.284 -12.285 1.00 66.38 110 LYS A C 1
ATOM 852 O O . LYS A 1 110 ? -8.562 -8.844 -13.416 1.00 66.38 110 LYS A O 1
ATOM 857 N N . ILE A 1 111 ? -9.159 -8.980 -11.254 1.00 65.69 111 ILE A N 1
ATOM 858 C CA . ILE A 1 111 ? -10.228 -7.980 -11.300 1.00 65.69 111 ILE A CA 1
ATOM 859 C C . ILE A 1 111 ? -9.730 -6.747 -10.549 1.00 65.69 111 ILE A C 1
ATOM 861 O O . ILE A 1 111 ? -9.279 -6.848 -9.409 1.00 65.69 111 ILE A O 1
ATOM 865 N N . SER A 1 112 ? -9.770 -5.582 -11.189 1.00 57.28 112 SER A N 1
ATOM 866 C CA . SER A 1 112 ? -9.302 -4.335 -10.587 1.00 57.28 112 SER A CA 1
ATOM 867 C C . SER A 1 112 ? -10.231 -3.188 -10.948 1.00 57.28 112 SER A C 1
ATOM 869 O O . SER A 1 112 ? -10.376 -2.861 -12.124 1.00 57.28 112 SER A O 1
ATOM 871 N N . VAL A 1 113 ? -10.786 -2.526 -9.936 1.00 51.25 113 VAL A N 1
ATOM 872 C CA . VAL A 1 113 ? -11.455 -1.232 -10.086 1.00 51.25 113 VAL A CA 1
ATOM 873 C C . VAL A 1 113 ? -10.428 -0.156 -9.746 1.00 51.25 113 VAL A C 1
ATOM 875 O O . VAL A 1 113 ? -9.981 -0.048 -8.608 1.00 51.25 113 VAL A O 1
ATOM 878 N N . THR A 1 114 ? -9.992 0.618 -10.738 1.00 44.78 114 THR A N 1
ATOM 879 C CA . THR A 1 114 ? -9.094 1.762 -10.523 1.00 44.78 114 THR A CA 1
ATOM 880 C C . THR A 1 114 ? -9.904 3.046 -10.620 1.00 44.78 114 THR A C 1
ATOM 882 O O . THR A 1 114 ? -10.332 3.431 -11.704 1.00 44.78 114 THR A O 1
ATOM 885 N N . ILE A 1 115 ? -10.105 3.719 -9.488 1.00 38.16 115 ILE A N 1
ATOM 886 C CA . ILE A 1 115 ? -10.619 5.091 -9.449 1.00 38.16 115 ILE A CA 1
ATOM 887 C C . ILE A 1 115 ? -9.415 5.999 -9.194 1.00 38.16 115 ILE A C 1
ATOM 889 O O . ILE A 1 115 ? -8.851 5.994 -8.103 1.00 38.16 115 ILE A O 1
ATOM 893 N N . LEU A 1 116 ? -8.988 6.759 -10.206 1.00 31.47 116 LEU A N 1
ATOM 894 C CA . LEU A 1 116 ? -7.924 7.750 -10.047 1.00 31.47 116 LEU A CA 1
ATOM 895 C C . LEU A 1 116 ? -8.493 8.984 -9.329 1.00 31.47 116 LEU A C 1
ATOM 897 O O . LEU A 1 116 ? -9.032 9.892 -9.959 1.00 31.47 116 LEU A O 1
ATOM 901 N N . LEU A 1 117 ? -8.399 9.009 -8.003 1.00 28.53 117 LEU A N 1
ATOM 902 C CA . LEU A 1 117 ? -8.714 10.186 -7.198 1.00 28.53 117 LEU A CA 1
ATOM 903 C C . LEU A 1 117 ? -7.442 11.024 -7.019 1.00 28.53 117 LEU A C 1
ATOM 905 O O . LEU A 1 117 ? -6.541 10.658 -6.274 1.00 28.53 117 LEU A O 1
ATOM 909 N N . ASN A 1 118 ? -7.365 12.161 -7.716 1.00 22.80 118 ASN A N 1
ATOM 910 C CA . ASN A 1 118 ? -6.369 13.197 -7.437 1.00 22.80 118 ASN A CA 1
ATOM 911 C C . ASN A 1 118 ? -6.803 13.963 -6.178 1.00 22.80 118 ASN A C 1
ATOM 913 O O . ASN A 1 118 ? -7.459 14.999 -6.286 1.00 22.80 118 ASN A O 1
ATOM 917 N N . ILE A 1 119 ? -6.472 13.456 -4.989 1.00 25.09 119 ILE A N 1
ATOM 918 C CA . ILE A 1 119 ? -6.679 14.191 -3.737 1.00 25.09 119 ILE A CA 1
ATOM 919 C C . ILE A 1 119 ? -5.353 14.822 -3.304 1.00 25.09 119 ILE A C 1
ATOM 921 O O . ILE A 1 119 ? -4.337 14.166 -3.099 1.00 25.09 119 ILE A O 1
ATOM 925 N N . ILE A 1 120 ? -5.373 16.147 -3.167 1.00 29.94 120 ILE A N 1
ATOM 926 C CA . ILE A 1 120 ? -4.320 16.935 -2.529 1.00 29.94 120 ILE A CA 1
ATOM 927 C C . ILE A 1 120 ? -4.704 17.063 -1.052 1.00 29.94 120 ILE A C 1
ATOM 929 O O . ILE A 1 120 ? -5.619 17.826 -0.758 1.00 29.94 120 ILE A O 1
ATOM 933 N N . CYS A 1 121 ? -4.020 16.384 -0.121 1.00 25.58 121 CYS A N 1
ATOM 934 C CA . CYS A 1 121 ? -3.850 16.904 1.246 1.00 25.58 121 CYS A CA 1
ATOM 935 C C . CYS A 1 121 ? -2.776 16.165 2.072 1.00 25.58 121 CYS A C 1
ATOM 937 O O . CYS A 1 121 ? -2.598 14.955 1.969 1.00 25.58 121 CYS A O 1
ATOM 939 N N . ASN A 1 122 ? -2.071 16.922 2.918 1.00 28.50 122 ASN A N 1
ATOM 940 C CA . ASN A 1 122 ? -1.066 16.465 3.882 1.00 28.50 122 ASN A CA 1
ATOM 941 C C . ASN A 1 122 ? -1.670 15.569 4.983 1.00 28.50 122 ASN A C 1
ATOM 943 O O . ASN A 1 122 ? -2.710 15.912 5.529 1.00 28.50 122 ASN A O 1
ATOM 947 N N . ARG A 1 123 ? -0.945 14.499 5.362 1.00 26.16 123 ARG A N 1
ATOM 948 C CA . ARG A 1 123 ? -1.146 13.632 6.551 1.00 26.16 123 ARG A CA 1
ATOM 949 C C . ARG A 1 123 ? -2.615 13.432 6.966 1.00 26.16 123 ARG A C 1
ATOM 951 O O . ARG A 1 123 ? -3.102 14.099 7.876 1.00 26.16 123 ARG A O 1
ATOM 958 N N . THR A 1 124 ? -3.274 12.428 6.398 1.00 35.97 124 THR A N 1
ATOM 959 C CA . THR A 1 124 ? -4.613 12.027 6.849 1.00 35.97 124 THR A CA 1
ATOM 960 C C . THR A 1 124 ? -4.502 10.910 7.886 1.00 35.97 124 THR A C 1
ATOM 962 O O . THR A 1 124 ? -4.245 9.755 7.554 1.00 35.97 124 THR A O 1
ATOM 965 N N . PHE A 1 125 ? -4.681 11.262 9.159 1.00 33.06 125 PHE A N 1
ATOM 966 C CA . PHE A 1 125 ? -5.033 10.308 10.209 1.00 33.06 125 PHE A CA 1
ATOM 967 C C . PHE A 1 125 ? -6.544 10.065 10.128 1.00 33.06 125 PHE A C 1
ATOM 969 O O . PHE A 1 125 ? -7.326 11.009 10.243 1.00 33.06 125 PHE A O 1
ATOM 976 N N . PHE A 1 126 ? -6.968 8.820 9.915 1.00 37.44 126 PHE A N 1
ATOM 977 C CA . PHE A 1 126 ? -8.388 8.472 9.942 1.00 37.44 126 PHE A CA 1
ATOM 978 C C . PHE A 1 126 ? -8.848 8.359 11.397 1.00 37.44 126 PHE A C 1
ATOM 980 O O . PHE A 1 126 ? -8.401 7.487 12.139 1.00 37.44 126 PHE A O 1
ATOM 987 N N . ARG A 1 127 ? -9.732 9.270 11.811 1.00 34.75 127 ARG A N 1
ATOM 988 C CA . ARG A 1 127 ? -10.408 9.230 13.109 1.00 34.75 127 ARG A CA 1
ATOM 989 C C . ARG A 1 127 ? -11.556 8.232 13.015 1.00 34.75 127 ARG A C 1
ATOM 991 O O . ARG A 1 127 ? -12.540 8.507 12.335 1.00 34.75 127 ARG A O 1
ATOM 998 N N . LEU A 1 128 ? -11.446 7.102 13.702 1.00 37.00 128 LEU A N 1
ATOM 999 C CA . LEU A 1 128 ? -12.617 6.274 13.976 1.00 37.00 128 LEU A CA 1
ATOM 1000 C C . LEU A 1 128 ? -13.354 6.885 15.179 1.00 37.00 128 LEU A C 1
ATOM 1002 O O . LEU A 1 128 ? -12.692 7.235 16.162 1.00 37.00 128 LEU A O 1
ATOM 1006 N N . PRO A 1 129 ? -14.682 7.090 15.115 1.00 35.12 129 PRO A N 1
ATOM 1007 C CA . PRO A 1 129 ? -15.449 7.458 16.298 1.00 35.12 129 PRO A CA 1
ATOM 1008 C C . PRO A 1 129 ? -15.297 6.365 17.364 1.00 35.12 129 PRO A C 1
ATOM 1010 O O . PRO A 1 129 ? -15.133 5.188 17.037 1.00 35.12 129 PRO A O 1
ATOM 1013 N N . SER A 1 130 ? -15.303 6.769 18.636 1.00 40.38 130 SER A N 1
ATOM 1014 C CA . SER A 1 130 ? -15.324 5.834 19.759 1.00 40.38 130 SER A CA 1
ATOM 1015 C C . SER A 1 130 ? -16.516 4.893 19.600 1.00 40.38 130 SER A C 1
ATOM 1017 O O . SER A 1 130 ? -17.644 5.339 19.396 1.00 40.38 130 SER A O 1
ATOM 1019 N N . LEU A 1 131 ? -16.240 3.591 19.638 1.00 41.06 131 LEU A N 1
ATOM 1020 C CA . LEU A 1 131 ? -17.270 2.575 19.793 1.00 41.06 131 LEU A CA 1
ATOM 1021 C C . LEU A 1 131 ? -17.604 2.534 21.286 1.00 41.06 131 LEU A C 1
ATOM 1023 O O . LEU A 1 131 ? -16.868 1.905 22.048 1.00 41.06 131 LEU A O 1
ATOM 1027 N N . ASP A 1 132 ? -18.642 3.270 21.675 1.00 43.94 132 ASP A N 1
ATOM 1028 C CA . ASP A 1 132 ? -19.358 3.040 22.935 1.00 43.94 132 ASP A CA 1
ATOM 1029 C C . ASP A 1 132 ? -20.200 1.753 22.833 1.00 43.94 132 ASP A C 1
ATOM 1031 O O . ASP A 1 132 ? -20.729 1.468 21.728 1.00 43.94 132 ASP A O 1
#

Secondary structure (DSSP,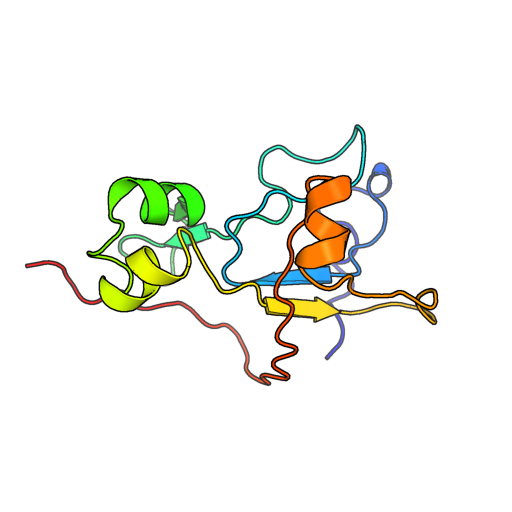 8-state):
-PPPGGGS-TT-GGG----EEEES--S----STT--TTTTPPEEE-S-TT--TTEEEHHHHHHHHGGGTS-HHHHHHHSS----EEEE--SSPPPP-----HHHHGGGT------------S-----PPP--

Radius of gyration: 16.72 Å; chains: 1; bounding box: 43×32×45 Å

Foldseek 3Di:
DADDPVQQAPLHPVLGGDFKDKDLDLDQDPSDPSGDPQHNWDWAADDDLVDCPRIDTSNVVCVVCPCVQDPPVCCVVPVDDQDMAMDGDDPDDDDDDDDDDPVVCVVVVDDDDDDHDPDDDPDDRDDDPDDD

Sequence (132 aa):
MRLHPKDLYPNGVICGAITERWLVSTVRAENGPATMFDEGLSYIVVGDPLSIKGSVLLKNAVAMLGEKLIDVSLVKQLQGWPVLEKLFDNYGMIPFHLHARDAHGMHVDKISVTILLNIICNRTFFRLPSLD